Protein AF-B8LMB1-F1 (afdb_monomer_lite)

InterPro domains:
  IPR004928 Photosystem I PsaH, reaction centre subunit VI [PF03244] (11-152)
  IPR004928 Photosystem I PsaH, reaction centre subunit VI [PTHR34787] (3-152)

Foldseek 3Di:
DDDDDDDDDDDDDDDDDDDDDDDDDPDDPDDDDDDDDPPPPDPPPPPPPPVDDPPQDDDPPDPDLDGPVCVCSNVVVDPPPDDPDPDPDDVVVVVVCCVVCVQCPPPVSVVVCCCCVVVVVVVVCVVPPDCVRPVVVVPDPDDDDQDPPRHD

Structure (mmCIF, N/CA/C/O backbone):
data_AF-B8LMB1-F1
#
_entry.id   AF-B8LMB1-F1
#
loop_
_atom_site.group_PDB
_atom_site.id
_atom_site.type_symbol
_atom_site.label_atom_id
_atom_site.label_alt_id
_atom_site.label_comp_id
_atom_site.label_asym_id
_atom_site.label_entity_id
_atom_site.label_seq_id
_atom_site.pdbx_PDB_ins_code
_atom_site.Cartn_x
_atom_site.Cartn_y
_atom_site.Cartn_z
_atom_site.occupancy
_atom_site.B_iso_or_equiv
_atom_site.auth_seq_id
_atom_site.auth_comp_id
_atom_site.auth_asym_id
_atom_site.auth_atom_id
_atom_site.pdbx_PDB_model_num
ATOM 1 N N . MET A 1 1 ? 26.966 52.075 -21.869 1.00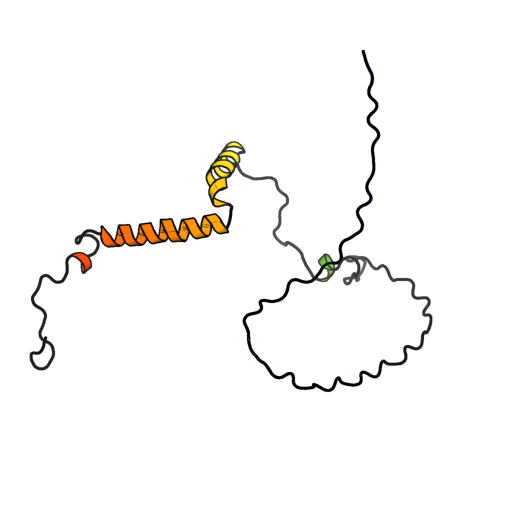 46.19 1 MET A N 1
ATOM 2 C CA . MET A 1 1 ? 27.049 50.727 -22.469 1.00 46.19 1 MET A CA 1
ATOM 3 C C . MET A 1 1 ? 28.403 50.147 -22.104 1.00 46.19 1 MET A C 1
ATOM 5 O O . MET A 1 1 ? 29.394 50.562 -22.684 1.00 46.19 1 MET A O 1
ATOM 9 N N . ALA A 1 2 ? 28.462 49.295 -21.080 1.00 36.62 2 ALA A N 1
ATOM 10 C CA . ALA A 1 2 ? 29.704 48.687 -20.607 1.00 36.62 2 ALA A CA 1
ATOM 11 C C . ALA A 1 2 ? 29.566 47.162 -20.718 1.00 36.62 2 ALA A C 1
ATOM 13 O O . ALA A 1 2 ? 28.674 46.570 -20.115 1.00 36.62 2 ALA A O 1
ATOM 14 N N . MET A 1 3 ? 30.411 46.569 -21.561 1.00 38.91 3 MET A N 1
ATOM 15 C CA . MET A 1 3 ? 30.570 45.131 -21.777 1.00 38.91 3 MET A CA 1
ATOM 16 C C . MET A 1 3 ? 31.455 44.563 -20.663 1.00 38.91 3 MET A C 1
ATOM 18 O O . MET A 1 3 ? 32.610 44.962 -20.545 1.00 38.91 3 MET A O 1
ATOM 22 N N . ALA A 1 4 ? 30.928 43.636 -19.864 1.00 39.47 4 ALA A N 1
ATOM 23 C CA . ALA A 1 4 ? 31.712 42.847 -18.918 1.00 39.47 4 ALA A CA 1
ATOM 24 C C . ALA A 1 4 ? 31.776 41.401 -19.426 1.00 39.47 4 ALA A C 1
ATOM 26 O O . ALA A 1 4 ? 30.759 40.718 -19.530 1.00 39.47 4 ALA A O 1
ATOM 27 N N . ALA A 1 5 ? 32.982 40.974 -19.794 1.00 45.44 5 ALA A N 1
ATOM 28 C CA . ALA A 1 5 ? 33.291 39.631 -20.257 1.00 45.44 5 ALA A CA 1
ATOM 29 C C . ALA A 1 5 ? 33.265 38.641 -19.082 1.00 45.44 5 ALA A C 1
ATOM 31 O O . ALA A 1 5 ? 33.946 38.847 -18.079 1.00 45.44 5 ALA A O 1
ATOM 32 N N . LEU A 1 6 ? 32.493 37.561 -19.218 1.00 40.41 6 LEU A N 1
ATOM 33 C CA . LEU A 1 6 ? 32.470 36.444 -18.276 1.00 40.41 6 LEU A CA 1
ATOM 34 C C . LEU A 1 6 ? 33.427 35.357 -18.778 1.00 40.41 6 LEU A C 1
ATOM 36 O O . LEU A 1 6 ? 33.179 34.717 -19.798 1.00 40.41 6 LEU A O 1
ATOM 40 N N . THR A 1 7 ? 34.537 35.166 -18.073 1.00 41.78 7 THR A N 1
ATOM 41 C CA . THR A 1 7 ? 35.496 34.086 -18.311 1.00 41.78 7 THR A CA 1
ATOM 42 C C . THR A 1 7 ? 34.982 32.787 -17.687 1.00 41.78 7 THR A C 1
ATOM 44 O O . THR A 1 7 ? 34.686 32.717 -16.496 1.00 41.78 7 THR A O 1
ATOM 47 N N . ALA A 1 8 ? 34.853 31.742 -18.505 1.00 40.97 8 ALA A N 1
ATOM 48 C CA . ALA A 1 8 ? 34.461 30.407 -18.071 1.00 40.97 8 ALA A CA 1
ATOM 49 C C . ALA A 1 8 ? 35.661 29.677 -17.444 1.00 40.97 8 ALA A C 1
ATOM 51 O O . ALA A 1 8 ? 36.666 29.442 -18.113 1.00 40.97 8 ALA A O 1
ATOM 52 N N . ALA A 1 9 ? 35.549 29.300 -16.170 1.00 42.41 9 ALA A N 1
ATOM 53 C CA . ALA A 1 9 ? 36.496 28.416 -15.498 1.00 42.41 9 ALA A CA 1
ATOM 54 C C . ALA A 1 9 ? 35.925 26.989 -15.466 1.00 42.41 9 ALA A C 1
ATOM 56 O O . ALA A 1 9 ? 34.904 26.732 -14.832 1.00 42.41 9 ALA A O 1
ATOM 57 N N . THR A 1 10 ? 36.576 26.058 -16.161 1.00 43.78 10 THR A N 1
ATOM 58 C CA . THR A 1 10 ? 36.268 24.623 -16.124 1.00 43.78 10 THR A CA 1
ATOM 59 C C . THR A 1 10 ? 37.029 23.961 -14.978 1.00 43.78 10 THR A C 1
ATOM 61 O O . THR A 1 10 ? 38.251 23.832 -15.041 1.00 43.78 10 THR A O 1
ATOM 64 N N . THR A 1 11 ? 36.328 23.516 -13.937 1.00 43.84 11 THR A N 1
ATOM 65 C CA . THR A 1 11 ? 36.889 22.661 -12.884 1.00 43.84 11 THR A CA 1
ATOM 66 C C . THR A 1 11 ? 36.667 21.190 -13.233 1.00 43.84 11 THR A C 1
ATOM 68 O O . THR A 1 11 ? 35.544 20.696 -13.285 1.00 43.84 11 THR A O 1
ATOM 71 N N . THR A 1 12 ? 37.756 20.465 -13.481 1.00 42.47 12 THR A N 1
ATOM 72 C CA . THR A 1 12 ? 37.765 19.003 -13.609 1.00 42.47 12 THR A CA 1
ATOM 73 C C . THR A 1 12 ? 37.643 18.373 -12.221 1.00 42.47 12 THR A C 1
ATOM 75 O O . THR A 1 12 ? 38.579 18.448 -11.426 1.00 42.47 12 THR A O 1
ATOM 78 N N . ALA A 1 13 ? 36.497 17.763 -11.915 1.00 45.75 13 ALA A N 1
ATOM 79 C CA . ALA A 1 13 ? 36.303 16.984 -10.695 1.00 45.75 13 ALA A CA 1
ATOM 80 C C . ALA A 1 13 ? 36.936 15.588 -10.845 1.00 45.75 13 ALA A C 1
ATOM 82 O O . ALA A 1 13 ? 36.634 14.854 -11.786 1.00 45.75 13 ALA A O 1
ATOM 83 N N . THR A 1 14 ? 37.823 15.228 -9.920 1.00 42.31 14 THR A N 1
ATOM 84 C CA . THR A 1 14 ? 38.440 13.903 -9.807 1.00 42.31 14 THR A CA 1
ATOM 85 C C . THR A 1 14 ? 37.511 12.933 -9.068 1.00 42.31 14 THR A C 1
ATOM 87 O O . THR A 1 14 ? 36.817 13.304 -8.122 1.00 42.31 14 THR A O 1
ATOM 90 N N . ALA A 1 15 ? 37.466 11.681 -9.531 1.00 42.41 15 ALA A N 1
ATOM 91 C CA . ALA A 1 15 ? 36.557 10.644 -9.049 1.00 42.41 15 ALA A CA 1
ATOM 92 C C . ALA A 1 15 ? 36.823 10.259 -7.580 1.00 42.41 15 ALA A C 1
ATOM 94 O O . ALA A 1 15 ? 37.936 9.888 -7.209 1.00 42.41 15 ALA A O 1
ATOM 95 N N . ALA A 1 16 ? 35.776 10.320 -6.754 1.00 46.06 16 ALA A N 1
ATOM 96 C CA . ALA A 1 16 ? 35.804 9.921 -5.354 1.00 46.06 16 ALA A CA 1
ATOM 97 C C . ALA A 1 16 ? 35.757 8.390 -5.202 1.00 46.06 16 ALA A C 1
ATOM 99 O O . ALA A 1 16 ? 34.949 7.700 -5.824 1.00 46.06 16 ALA A O 1
ATOM 100 N N . HIS A 1 17 ? 36.628 7.876 -4.337 1.00 39.94 17 HIS A N 1
ATOM 101 C CA . HIS A 1 17 ? 36.742 6.474 -3.951 1.00 39.94 17 HIS A CA 1
ATOM 102 C C . HIS A 1 17 ? 35.491 6.039 -3.162 1.00 39.94 17 HIS A C 1
ATOM 104 O O . HIS A 1 17 ? 35.166 6.623 -2.128 1.00 39.94 17 HIS A O 1
ATOM 110 N N . VAL A 1 18 ? 34.776 5.019 -3.643 1.00 43.41 18 VAL A N 1
ATOM 111 C CA . VAL A 1 18 ? 33.572 4.483 -2.990 1.00 43.41 18 VAL A CA 1
ATOM 112 C C . VAL A 1 18 ? 33.983 3.710 -1.735 1.00 43.41 18 VAL A C 1
ATOM 114 O O . VAL A 1 18 ? 34.533 2.614 -1.819 1.00 43.41 18 VAL A O 1
ATOM 117 N N . HIS A 1 19 ? 33.719 4.278 -0.558 1.00 42.81 19 HIS A N 1
ATOM 118 C CA . HIS A 1 19 ? 33.776 3.551 0.708 1.00 42.81 19 HIS A CA 1
ATOM 119 C C . HIS A 1 19 ? 32.452 2.803 0.910 1.00 42.81 19 HIS A C 1
ATOM 121 O O . HIS A 1 19 ? 31.388 3.413 1.009 1.00 42.81 19 HIS A O 1
ATOM 127 N N . GLY A 1 20 ? 32.523 1.470 0.931 1.00 45.59 20 GLY A N 1
ATOM 128 C CA . GLY A 1 20 ? 31.376 0.587 1.119 1.00 45.59 20 GLY A CA 1
ATOM 129 C C . GLY A 1 20 ? 30.665 0.810 2.456 1.00 45.59 20 GLY A C 1
ATOM 130 O O . GLY A 1 20 ? 31.286 0.840 3.517 1.00 45.59 20 GLY A O 1
ATOM 131 N N . LEU A 1 21 ? 29.341 0.941 2.382 1.00 50.34 21 LEU A N 1
ATOM 132 C CA . LEU A 1 21 ? 28.413 0.991 3.508 1.00 50.34 21 LEU A CA 1
ATOM 133 C C . LEU A 1 21 ? 28.100 -0.432 3.999 1.00 50.34 21 LEU A C 1
ATOM 135 O O . LEU A 1 21 ? 27.159 -1.071 3.541 1.00 50.34 21 LEU A O 1
ATOM 139 N N . CYS A 1 22 ? 28.877 -0.914 4.963 1.00 40.81 22 CYS A N 1
ATOM 140 C CA . CYS A 1 22 ? 28.452 -1.854 6.005 1.00 40.81 22 CYS A CA 1
ATOM 141 C C . CYS A 1 22 ? 29.394 -1.582 7.193 1.00 40.81 22 CYS A C 1
ATOM 143 O O . CYS A 1 22 ? 30.587 -1.399 6.990 1.00 40.81 22 CYS A O 1
ATOM 145 N N . SER A 1 23 ? 28.981 -1.427 8.440 1.00 41.97 23 SER A N 1
ATOM 146 C CA . SER A 1 23 ? 27.891 -2.061 9.164 1.00 41.97 23 SER A CA 1
ATOM 147 C C . SER A 1 23 ? 27.743 -1.349 10.514 1.00 41.97 23 SER A C 1
ATOM 149 O O . SER A 1 23 ? 28.714 -0.823 11.058 1.00 41.97 23 SER A O 1
ATOM 151 N N . SER A 1 24 ? 26.529 -1.376 11.052 1.00 42.75 24 SER A N 1
ATOM 152 C CA . SER A 1 24 ? 26.157 -0.971 12.405 1.00 42.75 24 SER A CA 1
ATOM 153 C C . SER A 1 24 ? 27.136 -1.467 13.477 1.00 42.75 24 SER A C 1
ATOM 155 O O . SER A 1 24 ? 27.424 -2.660 13.556 1.00 42.75 24 SER A O 1
ATOM 157 N N . SER A 1 25 ? 27.591 -0.568 14.349 1.00 39.75 25 SER A N 1
ATOM 158 C CA . SER A 1 25 ? 28.351 -0.890 15.558 1.00 39.75 25 SER A CA 1
ATOM 159 C C . SER A 1 25 ? 27.440 -0.863 16.792 1.00 39.75 25 SER A C 1
ATOM 161 O O . SER A 1 25 ? 27.491 0.048 17.613 1.00 39.75 25 SER A O 1
ATOM 163 N N . SER A 1 26 ? 26.608 -1.894 16.948 1.00 40.50 26 SER A N 1
ATOM 164 C CA . SER A 1 26 ? 26.149 -2.323 18.275 1.00 40.50 26 SER A CA 1
ATOM 165 C C . SER A 1 26 ? 27.157 -3.338 18.810 1.00 40.50 26 SER A C 1
ATOM 167 O O . SER A 1 26 ? 27.445 -4.337 18.152 1.00 40.50 26 SER A O 1
ATOM 169 N N . GLY A 1 27 ? 27.732 -3.036 19.973 1.00 50.66 27 GLY A N 1
ATOM 170 C CA . GLY A 1 27 ? 28.841 -3.771 20.566 1.00 50.66 27 GLY A CA 1
ATOM 171 C C . GLY A 1 27 ? 28.542 -5.244 20.837 1.00 50.66 27 GLY A C 1
ATOM 172 O O . GLY A 1 27 ? 27.602 -5.588 21.547 1.00 50.66 27 GLY A O 1
ATOM 173 N N . PHE A 1 28 ? 29.429 -6.100 20.337 1.00 47.44 28 PHE A N 1
ATOM 174 C CA . PHE A 1 28 ? 29.643 -7.440 20.859 1.00 47.44 28 PHE A CA 1
ATOM 175 C C . PHE A 1 28 ? 31.157 -7.658 20.949 1.00 47.44 28 PHE A C 1
ATOM 177 O O . PHE A 1 28 ? 31.860 -7.679 19.938 1.00 47.44 28 PHE A O 1
ATOM 184 N N . ASN A 1 29 ? 31.678 -7.756 22.172 1.00 53.94 29 ASN A N 1
ATOM 185 C CA . ASN A 1 29 ? 33.080 -8.069 22.439 1.00 53.94 29 ASN A CA 1
ATOM 186 C C . ASN A 1 29 ? 33.344 -9.543 22.083 1.00 53.94 29 ASN A C 1
ATOM 188 O O . ASN A 1 29 ? 33.216 -10.426 22.926 1.00 53.94 29 ASN A O 1
ATOM 192 N N . GLY A 1 30 ? 33.683 -9.814 20.820 1.00 55.88 30 GLY A N 1
ATOM 193 C CA . GLY A 1 30 ? 34.071 -11.139 20.331 1.00 55.88 30 GLY A CA 1
ATOM 194 C C . GLY A 1 30 ? 35.590 -11.282 20.200 1.00 55.88 30 GLY A C 1
ATOM 195 O O . GLY A 1 30 ? 36.235 -10.523 19.476 1.00 55.88 30 GLY A O 1
ATOM 196 N N . ARG A 1 31 ? 36.179 -12.274 20.879 1.00 61.00 31 ARG A N 1
ATOM 197 C CA . ARG A 1 31 ? 37.591 -12.671 20.731 1.00 61.00 31 ARG A CA 1
ATOM 198 C C . ARG A 1 31 ? 37.825 -13.194 19.302 1.00 61.00 31 ARG A C 1
ATOM 200 O O . ARG A 1 31 ? 37.198 -14.171 18.903 1.00 61.00 31 ARG A O 1
ATOM 207 N N . LYS A 1 32 ? 38.729 -12.575 18.532 1.00 59.41 32 LYS A N 1
ATOM 208 C CA . LYS A 1 32 ? 39.099 -13.053 17.186 1.00 59.41 32 LYS A CA 1
ATOM 209 C C . LYS A 1 32 ? 39.897 -14.358 17.297 1.00 59.41 32 LYS A C 1
ATOM 211 O O . LYS A 1 32 ? 40.974 -14.366 17.886 1.00 59.41 32 LYS A O 1
ATOM 216 N N . LEU A 1 33 ? 39.372 -15.446 16.736 1.00 59.34 33 LEU A N 1
ATOM 217 C CA . LEU A 1 33 ? 40.097 -16.706 16.554 1.00 59.34 33 LEU A CA 1
ATOM 218 C C . LEU A 1 33 ? 40.976 -16.593 15.302 1.00 59.34 33 LEU A C 1
ATOM 220 O O . LEU A 1 33 ? 40.506 -16.157 14.251 1.00 59.34 33 LEU A O 1
ATOM 224 N N . SER A 1 34 ? 42.250 -16.970 15.406 1.00 56.84 34 SER A N 1
ATOM 225 C CA . SER A 1 34 ? 43.160 -17.023 14.262 1.00 56.84 34 SER A CA 1
ATOM 226 C C . SER A 1 34 ? 42.775 -18.192 13.357 1.00 56.84 34 SER A C 1
ATOM 228 O O . SER A 1 34 ? 43.147 -19.336 13.614 1.00 56.84 34 SER A O 1
ATOM 230 N N . VAL A 1 35 ? 42.026 -17.915 12.294 1.00 56.03 35 VAL A N 1
ATOM 231 C CA . VAL A 1 35 ? 41.842 -18.875 11.204 1.00 56.03 35 VAL A CA 1
ATOM 232 C C . VAL A 1 35 ? 43.104 -18.833 10.345 1.00 56.03 35 VAL A C 1
ATOM 234 O O . VAL A 1 35 ? 43.419 -17.807 9.741 1.00 56.03 35 VAL A O 1
ATOM 237 N N . ALA A 1 36 ? 43.855 -19.935 10.327 1.00 64.00 36 ALA A N 1
ATOM 238 C CA . ALA A 1 36 ? 44.970 -20.105 9.406 1.00 64.00 36 ALA A CA 1
ATOM 239 C C . ALA A 1 36 ? 44.433 -20.057 7.969 1.00 64.00 36 ALA A C 1
ATOM 241 O O . ALA A 1 36 ? 43.571 -20.852 7.594 1.00 64.00 36 ALA A O 1
ATOM 242 N N . LEU A 1 37 ? 44.922 -19.108 7.171 1.00 59.91 37 LEU A N 1
ATOM 243 C CA . LEU A 1 37 ? 44.565 -19.022 5.759 1.00 59.91 37 LEU A CA 1
ATOM 244 C C . LEU A 1 37 ? 45.095 -20.271 5.035 1.00 59.91 37 LEU A C 1
ATOM 246 O O . LEU A 1 37 ? 46.270 -20.614 5.213 1.00 59.91 37 LEU A O 1
ATOM 250 N N . PRO A 1 38 ? 44.284 -20.951 4.204 1.00 56.88 38 PRO A N 1
ATOM 251 C CA . PRO A 1 38 ? 44.805 -22.016 3.365 1.00 56.88 38 PRO A CA 1
ATOM 252 C C . PRO A 1 38 ? 45.847 -21.416 2.415 1.00 56.88 38 PRO A C 1
ATOM 254 O O . PRO A 1 38 ? 45.595 -20.409 1.750 1.00 56.88 38 PRO A O 1
ATOM 257 N N . ARG A 1 39 ? 47.035 -22.028 2.348 1.00 60.34 39 ARG A N 1
ATOM 258 C CA . ARG A 1 39 ? 48.020 -21.714 1.307 1.00 60.34 39 ARG A CA 1
ATOM 259 C C . ARG A 1 39 ? 47.417 -22.100 -0.037 1.00 60.34 39 ARG A C 1
ATOM 261 O O . ARG A 1 39 ? 47.476 -23.258 -0.441 1.00 60.34 39 ARG A O 1
ATOM 268 N N . VAL A 1 40 ? 46.840 -21.128 -0.729 1.00 59.00 40 VAL A N 1
ATOM 269 C CA . VAL A 1 40 ? 46.490 -21.277 -2.136 1.00 59.00 40 VAL A CA 1
ATOM 270 C C . VAL A 1 40 ? 47.805 -21.290 -2.911 1.00 59.00 40 VAL A C 1
ATOM 272 O O . VAL A 1 40 ? 48.437 -20.254 -3.103 1.00 59.00 40 VAL A O 1
ATOM 275 N N . CYS A 1 4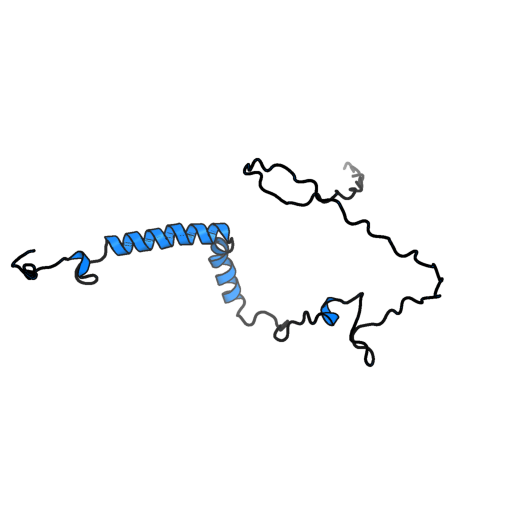1 ? 48.251 -22.477 -3.324 1.00 57.81 41 CYS A N 1
ATOM 276 C CA . CYS A 1 41 ? 49.247 -22.585 -4.382 1.00 57.81 41 CYS A CA 1
ATOM 277 C C . CYS A 1 41 ? 48.584 -22.080 -5.662 1.00 57.81 41 CYS A C 1
ATOM 279 O O . CYS A 1 41 ? 47.749 -22.769 -6.246 1.00 57.81 41 CYS A O 1
ATOM 281 N N . ALA A 1 42 ? 48.919 -20.859 -6.077 1.00 64.19 42 ALA A N 1
ATOM 282 C CA . ALA A 1 42 ? 48.556 -20.393 -7.403 1.00 64.19 42 ALA A CA 1
ATOM 283 C C . ALA A 1 42 ? 49.195 -21.351 -8.425 1.00 64.19 42 ALA A C 1
ATOM 285 O O . ALA A 1 42 ? 50.414 -21.549 -8.370 1.00 64.19 42 ALA A O 1
ATOM 286 N N . PRO A 1 43 ? 48.431 -21.971 -9.342 1.00 57.41 43 PRO A N 1
ATOM 287 C CA . PRO A 1 43 ? 49.053 -22.704 -10.429 1.00 57.41 43 PRO A CA 1
ATOM 288 C C . PRO A 1 43 ? 49.885 -21.705 -11.232 1.00 57.41 43 PRO A C 1
ATOM 290 O O . PRO A 1 43 ? 49.387 -20.650 -11.630 1.00 57.41 43 PRO A O 1
ATOM 293 N N . ALA A 1 44 ? 51.165 -22.020 -11.441 1.00 60.22 44 ALA A N 1
ATOM 294 C CA . ALA A 1 44 ? 52.030 -21.254 -12.321 1.00 60.22 44 ALA A CA 1
ATOM 295 C C . ALA A 1 44 ? 51.369 -21.202 -13.703 1.00 60.22 44 ALA A C 1
ATOM 297 O O . ALA A 1 44 ? 51.332 -22.191 -14.439 1.00 60.22 44 ALA A O 1
ATOM 298 N N . THR A 1 45 ? 50.791 -20.053 -14.044 1.00 55.78 45 THR A N 1
ATOM 299 C CA . THR A 1 45 ? 50.179 -19.841 -15.346 1.00 55.78 45 THR A CA 1
ATOM 300 C C . THR A 1 45 ? 51.305 -19.765 -16.366 1.00 55.78 45 THR A C 1
ATOM 302 O O . THR A 1 45 ? 51.978 -18.748 -16.532 1.00 55.78 45 THR A O 1
ATOM 305 N N . SER A 1 46 ? 51.544 -20.883 -17.054 1.00 57.41 46 SER A N 1
ATOM 306 C CA . SER A 1 46 ? 52.306 -20.888 -18.296 1.00 57.41 46 SER A CA 1
ATOM 307 C C . SER A 1 46 ? 51.655 -19.863 -19.221 1.00 57.41 46 SER A C 1
ATOM 309 O O . SER A 1 46 ? 50.555 -20.085 -19.733 1.00 57.41 46 SER A O 1
ATOM 311 N N . LYS A 1 47 ? 52.313 -18.713 -19.412 1.00 57.94 47 LYS A N 1
ATOM 312 C CA . LYS A 1 47 ? 51.945 -17.717 -20.420 1.00 57.94 47 LYS A CA 1
ATOM 313 C C . LYS A 1 47 ? 52.232 -18.303 -21.802 1.00 57.94 47 LYS A C 1
ATOM 315 O O . LYS A 1 47 ? 53.113 -17.834 -22.518 1.00 57.94 47 LYS A O 1
ATOM 320 N N . ARG A 1 48 ? 51.469 -19.318 -22.214 1.00 55.44 48 ARG A N 1
ATOM 321 C CA . ARG A 1 48 ? 51.234 -19.523 -23.639 1.00 55.44 48 ARG A CA 1
ATOM 322 C C . ARG A 1 48 ? 50.486 -18.282 -24.083 1.00 55.44 48 ARG A C 1
ATOM 324 O O . ARG A 1 48 ? 49.307 -18.127 -23.773 1.00 55.44 48 ARG A O 1
ATOM 331 N N . LYS A 1 49 ? 51.186 -17.394 -24.790 1.00 56.28 49 LYS A N 1
ATOM 332 C CA . LYS A 1 49 ? 50.546 -16.428 -25.675 1.00 56.28 49 LYS A CA 1
ATOM 333 C C . LYS A 1 49 ? 49.780 -17.242 -26.714 1.00 56.28 49 LYS A C 1
ATOM 335 O O . LYS A 1 49 ? 50.280 -17.511 -27.799 1.00 56.28 49 LYS A O 1
ATOM 340 N N . ARG A 1 50 ? 48.582 -17.707 -26.356 1.00 54.34 50 ARG A N 1
ATOM 341 C CA . ARG A 1 50 ? 47.578 -17.986 -27.367 1.00 54.34 50 ARG A CA 1
ATOM 342 C C . ARG A 1 50 ? 47.376 -16.636 -28.031 1.00 54.34 50 ARG A C 1
ATOM 344 O O . ARG A 1 50 ? 47.097 -15.659 -27.338 1.00 54.34 50 ARG A O 1
ATOM 351 N N . ALA A 1 51 ? 47.601 -16.569 -29.335 1.00 57.19 51 ALA A N 1
ATOM 352 C CA . ALA A 1 51 ? 47.035 -15.516 -30.155 1.00 57.19 51 ALA A CA 1
ATOM 353 C C . ALA A 1 51 ? 45.510 -15.669 -30.051 1.00 57.19 51 ALA A C 1
ATOM 355 O O . ALA A 1 51 ? 44.868 -16.304 -30.877 1.00 57.19 51 ALA A O 1
ATOM 356 N N . GLY A 1 52 ? 44.961 -15.244 -28.917 1.00 52.69 52 GLY A N 1
ATOM 357 C CA . GLY A 1 52 ? 43.548 -15.254 -28.630 1.00 52.69 52 GLY A CA 1
ATOM 358 C C . GLY A 1 52 ? 43.032 -13.954 -29.185 1.00 52.69 52 GLY A C 1
ATOM 359 O O . GLY A 1 52 ? 43.086 -12.938 -28.498 1.00 52.69 52 GLY A O 1
ATOM 360 N N . GLY A 1 53 ? 42.574 -13.980 -30.435 1.00 56.72 53 GLY A N 1
ATOM 361 C CA . GLY A 1 53 ? 41.549 -13.023 -30.815 1.00 56.72 53 GLY A CA 1
ATOM 362 C C . GLY A 1 53 ? 40.480 -13.093 -29.729 1.00 56.72 53 GLY A C 1
ATOM 363 O O . GLY A 1 53 ? 40.056 -14.191 -29.361 1.00 56.72 53 GLY A O 1
ATOM 364 N N . VAL A 1 54 ? 40.137 -11.951 -29.136 1.00 57.16 54 VAL A N 1
ATOM 365 C CA . VAL A 1 54 ? 38.949 -11.876 -28.291 1.00 57.16 54 VAL A CA 1
ATOM 366 C C . VAL A 1 54 ? 37.817 -12.314 -29.207 1.00 57.16 54 VAL A C 1
ATOM 368 O O . VAL A 1 54 ? 37.532 -11.642 -30.195 1.00 57.16 54 VAL A O 1
ATOM 371 N N . ALA A 1 55 ? 37.273 -13.505 -28.967 1.00 56.22 55 ALA A N 1
ATOM 372 C CA . ALA A 1 55 ? 36.096 -13.963 -29.674 1.00 56.22 55 ALA A CA 1
ATOM 373 C C . ALA A 1 55 ? 34.949 -13.078 -29.182 1.00 56.22 55 ALA A C 1
ATOM 375 O O . ALA A 1 55 ? 34.348 -13.351 -28.149 1.00 56.22 55 ALA A O 1
ATOM 376 N N . VAL A 1 56 ? 34.746 -11.955 -29.870 1.00 62.06 56 VAL A N 1
ATOM 377 C CA . VAL A 1 56 ? 33.596 -11.074 -29.686 1.00 62.06 56 VAL A CA 1
ATOM 378 C C . VAL A 1 56 ? 32.441 -11.792 -30.360 1.00 62.06 56 VAL A C 1
ATOM 380 O O . VAL A 1 56 ? 32.304 -11.755 -31.580 1.00 62.06 56 VAL A O 1
ATOM 383 N N . ALA A 1 57 ? 31.696 -12.551 -29.570 1.00 61.91 57 ALA A N 1
ATOM 384 C CA . ALA A 1 57 ? 30.579 -13.344 -30.035 1.00 61.91 57 ALA A CA 1
ATOM 385 C C . ALA A 1 57 ? 29.313 -12.714 -29.467 1.00 61.91 57 ALA A C 1
ATOM 387 O O . ALA A 1 57 ? 29.134 -12.687 -28.251 1.00 61.91 57 ALA A O 1
ATOM 388 N N . LYS A 1 58 ? 28.480 -12.162 -30.349 1.00 75.69 58 LYS A N 1
ATOM 389 C CA . LYS A 1 58 ? 27.262 -11.467 -29.939 1.00 75.69 58 LYS A CA 1
ATOM 390 C C . LYS A 1 58 ? 26.148 -12.463 -29.652 1.00 75.69 58 LYS A C 1
ATOM 392 O O . LYS A 1 58 ? 25.959 -13.427 -30.403 1.00 75.69 58 LYS A O 1
ATOM 397 N N . TYR A 1 59 ? 25.381 -12.204 -28.596 1.00 75.56 59 TYR A N 1
ATOM 398 C CA . TYR A 1 59 ? 24.173 -12.969 -28.292 1.00 75.56 59 TYR A CA 1
ATOM 399 C C . TYR A 1 59 ? 23.204 -12.950 -29.492 1.00 75.56 59 TYR A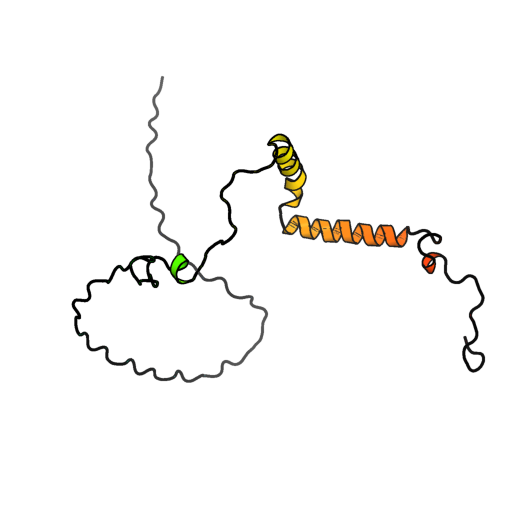 C 1
ATOM 401 O O . TYR A 1 59 ? 22.837 -11.882 -29.983 1.00 75.56 59 TYR A O 1
ATOM 409 N N . GLY A 1 60 ? 22.784 -14.126 -29.973 1.00 78.62 60 GLY A N 1
ATOM 410 C CA . GLY A 1 60 ? 21.832 -14.256 -31.088 1.00 78.62 60 GLY A CA 1
ATOM 411 C C . GLY A 1 60 ? 22.449 -14.575 -32.458 1.00 78.62 60 GLY A C 1
ATOM 412 O O . GLY A 1 60 ? 21.711 -14.757 -33.428 1.00 78.62 60 GLY A O 1
ATOM 413 N N . GLU A 1 61 ? 23.776 -14.708 -32.562 1.00 81.38 61 GLU A N 1
ATOM 414 C CA . GLU A 1 61 ? 24.418 -15.324 -33.733 1.00 81.38 61 GLU A CA 1
ATOM 415 C C . GLU A 1 61 ? 24.159 -16.845 -33.784 1.00 81.38 61 GLU A C 1
ATOM 417 O O . GLU A 1 61 ? 23.739 -17.458 -32.799 1.00 81.38 61 GLU A O 1
ATOM 422 N N . LYS A 1 62 ? 24.380 -17.488 -34.947 1.00 83.12 62 LYS A N 1
ATOM 423 C CA . LYS A 1 62 ? 24.067 -18.918 -35.155 1.00 83.12 62 LYS A CA 1
ATOM 424 C C . LYS A 1 62 ? 24.686 -19.776 -34.045 1.00 83.12 62 LYS A C 1
ATOM 426 O O . LYS A 1 62 ? 25.894 -19.991 -34.029 1.00 83.12 62 LYS A O 1
ATOM 431 N N . SER A 1 63 ? 23.837 -20.312 -33.166 1.00 74.12 63 SER A N 1
ATOM 432 C CA . SER A 1 63 ? 24.186 -21.165 -32.016 1.00 74.12 63 SER A CA 1
ATOM 433 C C . SER A 1 63 ? 25.064 -20.530 -30.922 1.00 74.12 63 SER A C 1
ATOM 435 O O . SER A 1 63 ? 25.647 -21.252 -30.115 1.00 74.12 63 SER A O 1
ATOM 437 N N . ILE A 1 64 ? 25.131 -19.196 -30.850 1.00 78.44 64 ILE A N 1
ATOM 438 C CA . ILE A 1 64 ? 25.856 -18.468 -29.802 1.00 78.44 64 ILE A CA 1
ATOM 439 C C . ILE A 1 64 ? 24.842 -17.829 -28.850 1.00 78.44 64 ILE A C 1
ATOM 441 O O . ILE A 1 64 ? 24.194 -16.832 -29.162 1.00 78.44 64 ILE A O 1
ATOM 445 N N . TYR A 1 65 ? 24.718 -18.433 -27.670 1.00 78.12 65 TYR A N 1
ATOM 446 C CA . TYR A 1 65 ? 23.775 -18.036 -26.616 1.00 78.12 65 TYR A CA 1
ATOM 447 C C . TYR A 1 65 ? 24.469 -17.422 -25.396 1.00 78.12 65 TYR A C 1
ATOM 449 O O . TYR A 1 65 ? 23.831 -17.190 -24.373 1.00 78.12 65 TYR A O 1
ATOM 457 N N . PHE A 1 66 ? 25.785 -17.221 -25.477 1.00 81.69 66 PHE A N 1
ATOM 458 C CA . PHE A 1 66 ? 26.606 -16.750 -24.373 1.00 81.69 66 PHE A CA 1
ATOM 459 C C . PHE A 1 66 ? 27.466 -15.581 -24.834 1.00 81.69 66 PHE A C 1
ATOM 461 O O . PHE A 1 66 ? 28.351 -15.754 -25.673 1.00 81.69 66 PHE A O 1
ATOM 468 N N . ASP A 1 67 ? 27.189 -14.417 -24.264 1.00 84.44 67 ASP A N 1
ATOM 469 C CA . ASP A 1 67 ? 27.868 -13.159 -24.535 1.00 84.44 67 ASP A CA 1
ATOM 470 C C . ASP A 1 67 ? 28.363 -12.563 -23.207 1.00 84.44 67 ASP A C 1
ATOM 472 O O . ASP A 1 67 ? 27.628 -12.494 -22.219 1.00 84.44 67 ASP A O 1
ATOM 476 N N . LEU A 1 68 ? 29.641 -12.181 -23.168 1.00 82.44 68 LEU A N 1
ATOM 477 C CA . LEU A 1 68 ? 30.264 -11.562 -21.995 1.00 82.44 68 LEU A CA 1
ATOM 478 C C . LEU A 1 68 ? 30.013 -10.052 -21.936 1.00 82.44 68 LEU A C 1
ATOM 480 O O . LEU A 1 68 ? 30.108 -9.470 -20.854 1.00 82.44 68 LEU A O 1
ATOM 484 N N . GLU A 1 69 ? 29.719 -9.424 -23.075 1.00 84.62 69 GLU A N 1
ATOM 485 C CA . GLU A 1 69 ? 29.393 -8.001 -23.162 1.00 84.62 69 GLU A CA 1
ATOM 486 C C . GLU A 1 69 ? 27.903 -7.770 -22.860 1.00 84.62 69 GLU A C 1
ATOM 488 O O . GLU A 1 69 ? 27.561 -6.802 -22.181 1.00 84.62 69 GLU A O 1
ATOM 493 N N . ASP A 1 70 ? 27.030 -8.700 -23.267 1.00 85.56 70 ASP A N 1
ATOM 494 C CA . ASP A 1 70 ? 25.582 -8.665 -23.013 1.00 85.56 70 ASP A CA 1
ATOM 495 C C . ASP A 1 70 ? 25.106 -9.793 -22.075 1.00 85.56 70 ASP A C 1
ATOM 497 O O . ASP A 1 70 ? 24.478 -10.795 -22.449 1.00 85.56 70 ASP A O 1
ATOM 501 N N . ILE A 1 71 ? 25.407 -9.598 -20.791 1.00 86.56 71 ILE A N 1
ATOM 502 C CA . ILE A 1 71 ? 25.010 -10.507 -19.708 1.00 86.56 71 ILE A CA 1
ATOM 503 C C . ILE A 1 71 ? 23.487 -10.503 -19.511 1.00 86.56 71 ILE A C 1
ATOM 505 O O . ILE A 1 71 ? 22.923 -11.524 -19.115 1.00 86.56 71 ILE A O 1
ATOM 509 N N . SER A 1 72 ? 22.801 -9.394 -19.796 1.00 85.00 72 SER A N 1
ATOM 510 C CA . SER A 1 72 ? 21.342 -9.287 -19.675 1.00 85.00 72 SER A CA 1
ATOM 511 C C . SER A 1 72 ? 20.620 -10.281 -20.577 1.00 85.00 72 SER A C 1
ATOM 513 O O . SER A 1 72 ? 19.752 -11.015 -20.102 1.00 85.00 72 SER A O 1
ATOM 515 N N . ASN A 1 73 ? 21.018 -10.376 -21.846 1.00 85.88 73 ASN A N 1
ATOM 516 C CA . ASN A 1 73 ? 20.418 -11.330 -22.772 1.00 85.88 73 ASN A CA 1
ATOM 517 C C . ASN A 1 73 ? 20.878 -12.772 -22.511 1.00 85.88 73 ASN A C 1
ATOM 519 O O . ASN A 1 73 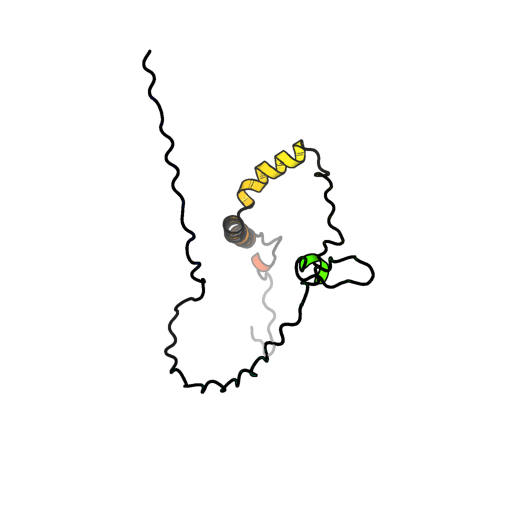? 20.078 -13.701 -22.608 1.00 85.88 73 ASN A O 1
ATOM 523 N N . THR A 1 74 ? 22.124 -12.963 -22.066 1.00 86.44 74 THR A N 1
ATOM 524 C CA . THR A 1 74 ? 22.658 -14.288 -21.702 1.00 86.44 74 THR A CA 1
ATOM 525 C C . THR A 1 74 ? 21.983 -14.886 -20.462 1.00 86.44 74 THR A C 1
ATOM 527 O O . THR A 1 74 ? 21.730 -16.088 -20.408 1.00 86.44 74 THR A O 1
ATOM 530 N N . THR A 1 75 ? 21.678 -14.063 -19.455 1.00 88.56 75 THR A N 1
ATOM 531 C CA . THR A 1 75 ? 21.045 -14.507 -18.199 1.00 88.56 75 THR A CA 1
ATOM 532 C C . THR A 1 75 ? 19.516 -14.525 -18.261 1.00 88.56 75 THR A C 1
ATOM 534 O O . THR A 1 75 ? 18.879 -14.944 -17.296 1.00 88.56 75 THR A O 1
ATOM 537 N N . GLY A 1 76 ? 18.923 -14.117 -19.390 1.00 87.62 76 GLY A N 1
ATOM 538 C CA . GLY A 1 76 ? 17.474 -14.111 -19.588 1.00 87.62 76 GLY A CA 1
ATOM 539 C C . GLY A 1 76 ? 16.760 -13.009 -18.807 1.00 87.62 76 GLY A C 1
ATOM 540 O O . GLY A 1 76 ? 15.648 -13.219 -18.327 1.00 87.62 76 GLY A O 1
ATOM 541 N N . ALA A 1 77 ? 17.382 -11.835 -18.668 1.00 87.75 77 ALA A N 1
ATOM 542 C CA . ALA A 1 77 ? 16.782 -10.651 -18.054 1.00 87.75 77 ALA A CA 1
ATOM 543 C C . ALA A 1 77 ? 15.752 -9.993 -18.995 1.00 87.75 77 ALA A C 1
ATOM 545 O O . ALA A 1 77 ? 15.870 -8.823 -19.356 1.00 87.75 77 ALA A O 1
ATOM 546 N N . TRP A 1 78 ? 14.768 -10.774 -19.440 1.00 91.12 78 TRP A N 1
ATOM 547 C CA . TRP A 1 78 ? 13.745 -10.360 -20.393 1.00 91.12 78 TRP A CA 1
ATOM 548 C C . TRP A 1 78 ? 12.442 -10.050 -19.674 1.00 91.12 78 TRP A C 1
ATOM 550 O O . TRP A 1 78 ? 11.941 -10.857 -18.890 1.00 91.12 78 TRP A O 1
ATOM 560 N N . ASP A 1 79 ? 11.864 -8.895 -19.989 1.00 92.88 79 ASP A N 1
ATOM 561 C CA . ASP A 1 79 ? 10.483 -8.607 -19.635 1.00 92.88 79 ASP A CA 1
ATOM 562 C C . ASP A 1 79 ? 9.560 -9.241 -20.684 1.00 92.88 79 ASP A C 1
ATOM 564 O O . ASP A 1 79 ? 9.349 -8.695 -21.764 1.00 92.88 79 ASP A O 1
ATOM 568 N N . LEU A 1 80 ? 9.045 -10.436 -20.383 1.00 91.81 80 LEU A N 1
ATOM 569 C CA . LEU A 1 80 ? 8.194 -11.206 -21.300 1.00 91.81 80 LEU A CA 1
ATOM 570 C C . LEU A 1 80 ? 6.840 -10.540 -21.581 1.00 91.81 80 LEU A C 1
ATOM 572 O O . LEU A 1 80 ? 6.178 -10.902 -22.553 1.00 91.81 80 LEU A O 1
ATOM 576 N N . TYR A 1 81 ? 6.416 -9.611 -20.722 1.00 91.56 81 TYR A N 1
ATOM 577 C CA . TYR A 1 81 ? 5.087 -9.001 -20.781 1.00 91.56 81 TYR A CA 1
ATOM 578 C C . TYR A 1 81 ? 5.125 -7.468 -20.824 1.00 91.56 81 TYR A C 1
ATOM 580 O O . TYR A 1 81 ? 4.069 -6.835 -20.852 1.00 91.56 81 TYR A O 1
ATOM 588 N N . GLY A 1 82 ? 6.315 -6.871 -20.839 1.00 90.44 82 GLY A N 1
ATOM 589 C CA . GLY A 1 82 ? 6.506 -5.434 -20.967 1.00 90.44 82 GLY A CA 1
ATOM 590 C C . GLY A 1 82 ? 6.022 -4.925 -22.318 1.00 90.44 82 GLY A C 1
ATOM 591 O O . GLY A 1 82 ? 6.350 -5.475 -23.367 1.00 90.44 82 GLY A O 1
ATOM 592 N N . SER A 1 83 ? 5.239 -3.851 -22.298 1.00 90.19 83 SER A N 1
ATOM 593 C CA . SER A 1 83 ? 4.791 -3.159 -23.503 1.00 90.19 83 SER A CA 1
ATOM 594 C C . SER A 1 83 ? 5.119 -1.676 -23.397 1.00 90.19 83 SER A C 1
ATOM 596 O O . SER A 1 83 ? 4.621 -1.003 -22.494 1.00 90.19 83 SER A O 1
ATOM 598 N N . ASP A 1 84 ? 5.862 -1.143 -24.366 1.00 90.06 84 ASP A N 1
ATOM 599 C CA . ASP A 1 84 ? 6.242 0.279 -24.427 1.00 90.06 84 ASP A CA 1
ATOM 600 C C . ASP A 1 84 ? 5.113 1.193 -24.936 1.00 90.06 84 ASP A C 1
ATOM 602 O O . ASP A 1 84 ? 5.336 2.296 -25.442 1.00 90.06 84 ASP A O 1
ATOM 606 N N . THR A 1 85 ? 3.864 0.741 -24.835 1.00 91.69 85 THR A N 1
ATOM 607 C CA . THR A 1 85 ? 2.709 1.534 -25.246 1.00 91.69 85 THR A CA 1
ATOM 608 C C . THR A 1 85 ? 2.519 2.730 -24.310 1.00 91.69 85 THR A C 1
ATOM 610 O O . THR A 1 85 ? 2.650 2.581 -23.091 1.00 91.69 85 THR A O 1
ATOM 613 N N . PRO A 1 86 ? 2.155 3.912 -24.840 1.00 90.38 86 PRO A N 1
ATOM 614 C CA . PRO A 1 86 ? 1.864 5.077 -24.011 1.00 90.38 86 PRO A CA 1
ATOM 615 C C . PRO A 1 86 ? 0.667 4.827 -23.083 1.00 90.38 86 PRO A C 1
ATOM 617 O O . PRO A 1 86 ? -0.095 3.877 -23.261 1.00 90.38 86 PRO A O 1
ATOM 620 N N . SER A 1 87 ? 0.493 5.708 -22.088 1.00 87.06 87 SER A N 1
ATOM 621 C CA . SER A 1 87 ? -0.572 5.572 -21.088 1.00 87.06 87 SER A CA 1
ATOM 622 C C . SER A 1 87 ? -1.944 5.384 -21.753 1.00 87.06 87 SER A C 1
ATOM 624 O O . SER A 1 87 ? -2.340 6.231 -22.556 1.00 87.06 87 SER A O 1
ATOM 626 N N . PRO A 1 88 ? -2.695 4.325 -21.398 1.00 91.19 88 PRO A N 1
ATOM 627 C CA . PRO A 1 88 ? -4.003 4.055 -21.993 1.00 91.19 88 PRO A CA 1
ATOM 628 C C . PRO A 1 88 ? -5.105 4.987 -21.462 1.00 91.19 88 PRO A C 1
ATOM 630 O O . PRO A 1 88 ? -6.235 4.948 -21.944 1.00 91.19 88 PRO A O 1
ATOM 633 N N . TYR A 1 89 ? -4.809 5.806 -20.447 1.00 92.38 89 TYR A N 1
ATOM 634 C CA . TYR A 1 89 ? -5.787 6.648 -19.765 1.00 92.38 89 TYR A CA 1
ATOM 635 C C . TYR A 1 89 ? -5.900 8.038 -20.387 1.00 92.38 89 TYR A C 1
ATOM 637 O O . TYR A 1 89 ? -4.938 8.604 -20.908 1.00 92.38 89 TYR A O 1
ATOM 645 N N . ASN A 1 90 ? -7.086 8.635 -20.252 1.00 93.31 90 ASN A N 1
ATOM 646 C CA . ASN A 1 90 ? -7.315 10.019 -20.648 1.00 93.31 90 ASN A CA 1
ATOM 647 C C . ASN A 1 90 ? -6.364 10.956 -19.865 1.00 93.31 90 ASN A C 1
ATOM 649 O O . ASN A 1 90 ? -6.323 10.874 -18.632 1.00 93.31 90 ASN A O 1
ATOM 653 N N . PRO A 1 91 ? -5.645 11.884 -20.527 1.00 92.31 91 PRO A N 1
ATOM 654 C CA . PRO A 1 91 ? -4.702 12.794 -19.871 1.00 92.31 91 PRO A CA 1
ATOM 655 C C . PRO A 1 91 ? -5.300 13.593 -18.704 1.00 92.31 91 PRO A C 1
ATOM 657 O O . PRO A 1 91 ? -4.592 13.868 -17.734 1.00 92.31 91 PRO A O 1
ATOM 660 N N . LEU A 1 92 ? -6.593 13.933 -18.749 1.00 93.00 92 LEU A N 1
ATOM 661 C CA . LEU A 1 92 ? -7.258 14.637 -17.647 1.00 93.00 92 LEU A CA 1
ATOM 662 C C . LEU A 1 92 ? -7.372 13.751 -16.394 1.00 93.00 92 LEU A C 1
ATOM 664 O O . LEU A 1 92 ? -7.116 14.213 -15.282 1.00 93.00 92 LEU A O 1
ATOM 668 N N . GLN A 1 93 ? -7.676 12.462 -16.574 1.00 91.81 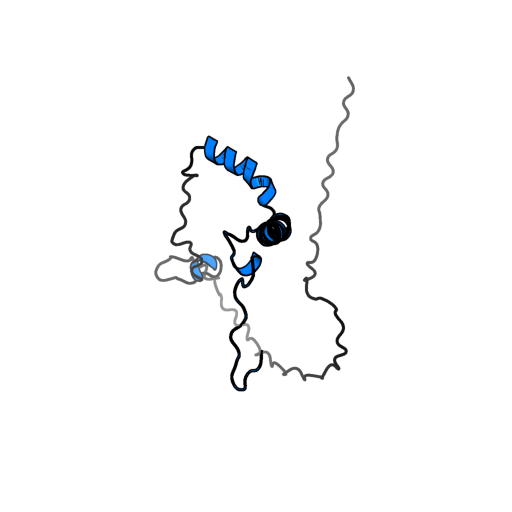93 GLN A N 1
ATOM 669 C CA . GLN A 1 93 ? -7.717 11.486 -15.479 1.00 91.81 93 GLN A CA 1
ATOM 670 C C . GLN A 1 93 ? -6.317 11.255 -14.907 1.00 91.81 93 GLN A C 1
ATOM 672 O O . GLN A 1 93 ? -6.131 11.275 -13.690 1.00 91.81 93 GLN A O 1
ATOM 677 N N . SER A 1 94 ? -5.312 11.127 -15.775 1.00 91.88 94 SER A N 1
ATOM 678 C CA . SER A 1 94 ? -3.917 10.983 -15.354 1.00 91.88 94 SER A CA 1
ATOM 679 C C . SER A 1 94 ? -3.464 12.173 -14.503 1.00 91.88 94 SER A C 1
ATOM 681 O O . SER A 1 94 ? -2.878 11.977 -13.440 1.00 91.88 94 SER A O 1
ATOM 683 N N . LYS A 1 95 ? -3.801 13.409 -14.900 1.00 93.00 95 LYS A N 1
ATOM 684 C CA . LYS A 1 95 ? -3.455 14.629 -14.146 1.00 93.00 95 LYS A CA 1
ATOM 685 C C . LYS A 1 95 ? -4.165 14.747 -12.801 1.00 93.00 95 LYS A C 1
ATOM 687 O O . LYS A 1 95 ? -3.563 15.246 -11.843 1.00 93.00 95 LYS A O 1
ATOM 692 N N . PHE A 1 96 ? -5.405 14.272 -12.711 1.00 95.00 96 PHE A N 1
ATOM 693 C CA . PHE A 1 96 ? -6.127 14.189 -11.445 1.00 95.00 96 PHE A CA 1
ATOM 694 C C . PHE A 1 96 ? -5.365 13.305 -10.448 1.00 95.00 96 PHE A C 1
ATOM 696 O O . PHE A 1 96 ? -4.946 13.784 -9.391 1.00 95.00 96 PHE A O 1
ATOM 703 N N . PHE A 1 97 ? -5.095 12.047 -10.807 1.00 94.12 97 PHE A N 1
ATOM 704 C CA . PHE A 1 97 ? -4.410 11.122 -9.901 1.00 94.12 97 PHE A CA 1
ATOM 705 C C . PHE A 1 97 ? -2.975 11.545 -9.610 1.00 94.12 97 PHE A C 1
ATOM 707 O O . PHE A 1 97 ? -2.533 11.434 -8.469 1.00 94.12 97 PHE A O 1
ATOM 714 N N . GLU A 1 98 ? -2.270 12.111 -10.591 1.00 92.94 98 GLU A N 1
ATOM 715 C CA . GLU A 1 98 ? -0.942 12.679 -10.371 1.00 92.94 98 GLU A CA 1
ATOM 716 C C . GLU A 1 98 ? -0.977 13.731 -9.252 1.00 92.94 98 GLU A C 1
ATOM 718 O O . GLU A 1 98 ? -0.104 13.753 -8.393 1.00 92.94 98 GLU A O 1
ATOM 723 N N . THR A 1 99 ? -1.998 14.588 -9.217 1.00 93.62 99 THR A N 1
ATOM 724 C CA . THR A 1 99 ? -2.083 15.690 -8.248 1.00 93.62 99 THR A CA 1
ATOM 725 C C . THR A 1 99 ? -2.535 15.228 -6.863 1.00 93.62 99 THR A C 1
ATOM 727 O O . THR A 1 99 ? -1.927 15.617 -5.867 1.00 93.62 99 THR A O 1
ATOM 730 N N . PHE A 1 100 ? -3.554 14.370 -6.780 1.00 91.69 100 PHE A N 1
ATOM 731 C CA . PHE A 1 100 ? -4.101 13.915 -5.495 1.00 91.69 100 PHE A CA 1
ATOM 732 C C . PHE A 1 100 ? -3.280 12.805 -4.835 1.00 91.69 100 PHE A C 1
ATOM 734 O O . PHE A 1 100 ? -3.219 12.740 -3.608 1.00 91.69 100 PHE A O 1
ATOM 741 N N . ALA A 1 101 ? -2.610 11.954 -5.616 1.00 91.81 101 ALA A N 1
ATOM 742 C CA . ALA A 1 101 ? -1.758 10.905 -5.061 1.00 91.81 101 ALA A CA 1
ATOM 743 C C . ALA A 1 101 ? -0.368 11.422 -4.659 1.00 91.81 101 ALA A C 1
ATOM 745 O O . ALA A 1 101 ? 0.293 10.786 -3.837 1.00 91.81 101 ALA A O 1
ATOM 746 N N . LYS A 1 102 ? 0.078 12.579 -5.181 1.00 92.00 102 LYS A N 1
ATOM 747 C CA . LYS A 1 102 ? 1.399 13.186 -4.903 1.00 92.00 102 LYS A CA 1
ATOM 748 C C . LYS A 1 102 ? 1.798 13.161 -3.420 1.00 92.00 102 LYS A C 1
ATOM 750 O O . LYS A 1 102 ? 2.895 12.669 -3.140 1.00 92.00 102 LYS A O 1
ATOM 755 N N . PRO A 1 103 ? 0.954 13.599 -2.465 1.00 89.19 103 PRO A N 1
ATOM 756 C CA . PRO A 1 103 ? 1.298 13.582 -1.041 1.00 89.19 103 PRO A CA 1
ATOM 757 C C . PRO A 1 103 ? 1.583 12.176 -0.492 1.00 89.19 103 PRO A C 1
ATOM 759 O O . PRO A 1 103 ? 2.423 12.015 0.390 1.00 89.19 103 PRO A O 1
ATOM 762 N N . PHE A 1 104 ? 0.940 11.148 -1.049 1.00 89.69 104 PHE A N 1
ATOM 763 C CA . PHE A 1 104 ? 1.047 9.753 -0.614 1.00 89.69 104 PHE A CA 1
ATOM 764 C C . PHE A 1 104 ? 2.142 8.954 -1.336 1.00 89.69 104 PHE A C 1
ATOM 766 O O . PHE A 1 104 ? 2.380 7.797 -1.003 1.00 89.69 104 PHE A O 1
ATOM 773 N N . THR A 1 105 ? 2.867 9.548 -2.288 1.00 91.50 105 THR A N 1
ATOM 774 C CA . THR A 1 105 ? 3.912 8.833 -3.052 1.00 91.50 105 THR A CA 1
ATOM 775 C C . THR A 1 105 ? 5.174 8.520 -2.244 1.00 91.50 105 THR A C 1
ATOM 777 O O . THR A 1 105 ? 5.917 7.587 -2.559 1.00 91.50 105 THR A O 1
ATOM 780 N N . LYS A 1 106 ? 5.471 9.290 -1.191 1.00 93.81 106 LYS A N 1
ATOM 781 C CA . LYS A 1 106 ? 6.676 9.072 -0.380 1.00 93.81 106 LYS A CA 1
ATOM 782 C C . LYS A 1 106 ? 6.433 7.939 0.613 1.00 93.81 106 LYS A C 1
ATOM 784 O O . LYS A 1 106 ? 5.771 8.147 1.624 1.00 93.81 106 LYS A O 1
ATOM 789 N N . ARG A 1 107 ? 7.062 6.777 0.379 1.00 92.12 107 ARG A N 1
ATOM 790 C CA . ARG A 1 107 ? 6.933 5.555 1.207 1.00 92.12 107 ARG A CA 1
ATOM 791 C C . ARG A 1 107 ? 6.976 5.795 2.723 1.00 92.12 107 ARG A C 1
ATOM 793 O O . ARG A 1 107 ? 6.182 5.228 3.459 1.00 92.12 107 ARG A O 1
ATOM 800 N N . GLY A 1 108 ? 7.878 6.662 3.192 1.00 90.44 108 GLY A N 1
ATOM 801 C CA . GLY A 1 108 ? 8.025 6.955 4.620 1.00 90.44 108 GLY A CA 1
ATOM 802 C C . GLY A 1 108 ? 6.880 7.794 5.188 1.00 90.44 108 GLY A C 1
ATOM 803 O O . GLY A 1 108 ? 6.473 7.577 6.324 1.00 90.44 108 GLY A O 1
ATOM 804 N N . LEU A 1 109 ? 6.346 8.730 4.399 1.00 91.38 109 LEU A N 1
ATOM 805 C CA . LEU A 1 109 ? 5.180 9.524 4.781 1.00 91.38 109 LEU A CA 1
ATOM 806 C C . LEU A 1 109 ? 3.919 8.662 4.721 1.00 91.38 109 LEU A C 1
ATOM 808 O O . LEU A 1 109 ? 3.152 8.664 5.676 1.00 91.38 109 LEU A O 1
ATOM 812 N N . LEU A 1 110 ? 3.763 7.864 3.662 1.00 93.94 110 LEU A N 1
ATOM 813 C CA . LEU A 1 110 ? 2.643 6.940 3.501 1.00 93.94 110 LEU A CA 1
ATOM 814 C C . LEU A 1 110 ? 2.543 5.952 4.667 1.00 93.94 110 LEU A C 1
ATOM 816 O O . LEU A 1 110 ? 1.469 5.797 5.236 1.00 93.94 110 LEU A O 1
ATOM 820 N N . LEU A 1 111 ? 3.658 5.329 5.064 1.00 93.81 111 LEU A N 1
ATOM 821 C CA . LEU A 1 111 ? 3.665 4.384 6.183 1.00 93.81 111 LEU A CA 1
ATOM 822 C C . LEU A 1 111 ? 3.262 5.060 7.500 1.00 93.81 111 LEU A C 1
ATOM 824 O O . LEU A 1 111 ? 2.444 4.525 8.243 1.00 93.81 111 LEU A O 1
ATOM 828 N N . LYS A 1 112 ? 3.808 6.249 7.783 1.00 93.81 112 LYS A N 1
ATOM 829 C CA . LYS A 1 112 ? 3.466 7.012 8.994 1.00 93.81 112 LYS A CA 1
ATOM 830 C C . LYS A 1 112 ? 2.004 7.441 8.994 1.00 93.81 112 LYS A C 1
ATOM 832 O O . LYS A 1 112 ? 1.343 7.326 10.019 1.00 93.81 112 LYS A O 1
ATOM 837 N N . PHE A 1 113 ? 1.506 7.899 7.850 1.00 94.62 113 PHE A N 1
ATOM 838 C CA . PHE A 1 113 ? 0.104 8.247 7.678 1.00 94.62 113 PHE A CA 1
ATOM 839 C C . PHE A 1 113 ? -0.794 7.029 7.903 1.00 94.62 113 PHE A C 1
ATOM 841 O O . PHE A 1 113 ? -1.741 7.126 8.670 1.00 94.62 113 PHE A O 1
ATOM 848 N N . LEU A 1 114 ? -0.477 5.873 7.317 1.00 95.25 114 LEU A N 1
ATOM 849 C CA . LEU A 1 114 ? -1.290 4.668 7.472 1.00 95.25 114 LEU A CA 1
ATOM 850 C C . LEU A 1 114 ? -1.302 4.159 8.918 1.00 95.25 114 LEU A C 1
ATOM 852 O O . LEU A 1 114 ? -2.358 3.806 9.429 1.00 95.25 114 LEU A O 1
ATOM 856 N N . LEU A 1 115 ? -0.156 4.160 9.598 1.00 95.19 115 LEU A N 1
ATOM 857 C CA . LEU A 1 115 ? -0.092 3.744 11.000 1.00 95.19 115 LEU A CA 1
ATOM 858 C C . LEU A 1 115 ? -0.839 4.716 11.916 1.00 95.19 115 LEU A C 1
ATOM 860 O O . LEU A 1 115 ? -1.575 4.278 12.795 1.00 95.19 115 LEU A O 1
ATOM 864 N N . LEU A 1 116 ? -0.682 6.024 11.706 1.00 95.81 116 LEU A N 1
ATOM 865 C CA . LEU A 1 116 ? -1.294 7.027 12.571 1.00 95.81 116 LEU A CA 1
ATOM 866 C C . LEU A 1 116 ? -2.788 7.209 12.280 1.00 95.81 116 LEU A C 1
ATOM 868 O O . LEU A 1 116 ? -3.602 7.128 13.193 1.00 95.81 116 LEU A O 1
ATOM 872 N N . ALA A 1 117 ? -3.160 7.428 11.019 1.00 95.00 117 ALA A N 1
ATOM 873 C CA . ALA A 1 117 ? -4.548 7.633 10.614 1.00 95.00 117 ALA A CA 1
ATOM 874 C C . ALA A 1 117 ? -5.334 6.318 10.597 1.00 95.00 117 ALA A C 1
ATOM 876 O O . ALA A 1 117 ? -6.459 6.278 11.084 1.00 95.00 117 ALA A O 1
ATOM 877 N N . GLY A 1 118 ? -4.746 5.231 10.091 1.00 94.25 118 GLY A N 1
ATOM 878 C CA . GLY A 1 118 ? -5.385 3.913 10.097 1.00 94.25 118 GLY A CA 1
ATOM 879 C C . GLY A 1 118 ? -5.475 3.323 11.504 1.00 94.25 118 GLY A C 1
ATOM 880 O O . GLY A 1 118 ? -6.547 2.887 11.914 1.00 94.25 118 GLY A O 1
ATOM 881 N N . GLY A 1 119 ? -4.387 3.376 12.280 1.00 95.56 119 GLY A N 1
ATOM 882 C CA . GLY A 1 119 ? -4.395 2.936 13.679 1.00 95.56 119 GLY A CA 1
ATOM 883 C C . GLY A 1 119 ? -5.311 3.793 14.555 1.00 95.56 119 GLY A C 1
ATOM 884 O O . GLY A 1 119 ? -6.124 3.257 15.305 1.00 95.56 119 GLY A O 1
ATOM 885 N N . GLY A 1 120 ? -5.250 5.120 14.410 1.00 95.56 120 GLY A N 1
ATOM 886 C CA . GLY A 1 120 ? -6.146 6.045 15.106 1.00 95.56 120 GLY A CA 1
ATOM 887 C C . GLY A 1 120 ? -7.612 5.845 14.720 1.00 95.56 120 GLY A C 1
ATOM 888 O O . GLY A 1 120 ? -8.471 5.810 15.597 1.00 95.56 120 GLY A O 1
ATOM 889 N N . GLY A 1 121 ? -7.896 5.634 13.433 1.00 96.19 121 GLY A N 1
ATOM 890 C CA . GLY A 1 121 ? -9.236 5.330 12.935 1.00 96.19 121 GLY A CA 1
ATOM 891 C C . GLY A 1 121 ? -9.791 4.025 13.501 1.00 96.19 121 GLY A C 1
ATOM 892 O O . GLY A 1 121 ? -10.952 3.987 13.898 1.00 96.19 121 GLY A O 1
ATOM 893 N N . LEU A 1 122 ? -8.963 2.982 13.614 1.00 93.81 122 LEU A N 1
ATOM 894 C CA . LEU A 1 122 ? -9.370 1.709 14.211 1.00 93.81 122 LEU A CA 1
ATOM 895 C C . LEU A 1 122 ? -9.707 1.858 15.699 1.00 93.81 122 LEU A C 1
ATOM 897 O O . LEU A 1 122 ? -10.748 1.377 16.141 1.00 93.81 122 LEU A O 1
ATOM 901 N N . VAL A 1 123 ? -8.854 2.543 16.464 1.00 95.62 123 VAL A N 1
ATOM 902 C CA . VAL A 1 123 ? -9.102 2.792 17.893 1.00 95.62 123 VAL A CA 1
ATOM 903 C C . VAL A 1 123 ? -10.353 3.646 18.081 1.00 95.62 123 VAL A C 1
ATOM 905 O O . VAL A 1 123 ? -11.180 3.334 18.933 1.00 95.62 123 VAL A O 1
ATOM 908 N N . TYR A 1 124 ? -10.523 4.687 17.265 1.00 95.94 124 TYR A N 1
ATOM 909 C CA . TYR A 1 124 ? -11.687 5.567 17.318 1.00 95.94 124 TYR A CA 1
ATOM 910 C C . TYR A 1 124 ? -12.988 4.839 16.961 1.00 95.94 124 TYR A C 1
ATOM 912 O O . TYR A 1 124 ? -13.982 4.971 17.672 1.00 95.94 124 TYR A O 1
ATOM 920 N N . ALA A 1 125 ? -12.990 4.049 15.887 1.00 94.00 125 ALA A N 1
ATOM 921 C CA . ALA A 1 125 ? -14.153 3.263 15.494 1.00 94.00 125 ALA A CA 1
ATOM 922 C C . ALA A 1 125 ? -14.481 2.187 16.539 1.00 94.00 125 ALA A C 1
ATOM 924 O O . ALA A 1 125 ? -15.649 1.977 16.850 1.00 94.00 125 ALA A O 1
ATOM 925 N N . GLY A 1 126 ? -13.460 1.546 17.117 1.00 90.50 126 GLY A N 1
ATOM 926 C CA . GLY A 1 126 ? -13.633 0.553 18.174 1.00 90.50 126 GLY A CA 1
ATOM 927 C C . GLY A 1 126 ? -14.204 1.141 19.465 1.00 90.50 126 GLY A C 1
ATOM 928 O O . GLY A 1 126 ? -15.073 0.524 20.075 1.00 90.50 126 GLY A O 1
ATOM 929 N N . SER A 1 127 ? -13.765 2.338 19.871 1.00 90.62 127 SER A N 1
ATOM 930 C CA . SER A 1 127 ? -14.254 2.991 21.094 1.00 90.62 127 SER A CA 1
ATOM 931 C C . SER A 1 127 ? -15.637 3.625 20.945 1.00 90.62 127 SER A C 1
ATOM 933 O O . SER A 1 127 ? -16.377 3.688 21.922 1.00 90.62 127 SER A O 1
ATOM 935 N N . ASN A 1 128 ? -16.005 4.068 19.740 1.00 91.25 128 ASN A N 1
ATOM 936 C CA . ASN A 1 128 ? -17.320 4.652 19.449 1.00 91.25 128 ASN A CA 1
ATOM 937 C C . ASN A 1 128 ? -18.321 3.637 18.881 1.00 91.25 128 ASN A C 1
ATOM 939 O O . ASN A 1 128 ? -19.409 4.018 18.446 1.00 91.25 128 ASN A O 1
ATOM 943 N N . ALA A 1 129 ? -17.975 2.349 18.857 1.00 91.06 129 ALA A N 1
ATOM 944 C CA . ALA A 1 129 ? -18.883 1.323 18.382 1.00 91.06 129 ALA A CA 1
ATOM 945 C C . ALA A 1 129 ? -20.099 1.213 19.310 1.00 91.06 129 ALA A C 1
ATOM 947 O O . ALA A 1 129 ? -19.977 1.004 20.516 1.00 91.06 129 ALA A O 1
ATOM 948 N N . THR A 1 130 ? -21.295 1.331 18.742 1.00 87.62 130 THR A N 1
ATOM 949 C CA . THR A 1 130 ? -22.541 1.183 19.493 1.00 87.62 130 THR A CA 1
ATOM 950 C C . THR A 1 130 ? -22.779 -0.279 19.864 1.00 87.62 130 THR A C 1
ATOM 952 O O . THR A 1 130 ? -22.504 -1.180 19.067 1.00 87.62 130 THR A O 1
ATOM 955 N N . GLY A 1 131 ? -23.377 -0.516 21.035 1.00 83.69 131 GLY A N 1
ATOM 956 C CA . GLY A 1 131 ? -23.720 -1.856 21.530 1.00 83.69 131 GLY A CA 1
ATOM 957 C C . GLY A 1 131 ? -24.691 -2.651 20.646 1.00 83.69 131 GLY A C 1
ATOM 958 O O . GLY A 1 131 ? -24.797 -3.863 20.811 1.00 83.69 131 GLY A O 1
ATOM 959 N N . ASP A 1 132 ? -25.356 -1.986 19.698 1.00 85.75 132 ASP A N 1
ATOM 960 C CA . ASP A 1 132 ? -26.209 -2.618 18.684 1.00 85.75 132 ASP A CA 1
ATOM 961 C C . ASP A 1 132 ? -25.405 -3.199 17.508 1.00 85.75 132 ASP A C 1
ATOM 963 O O . ASP A 1 132 ? -25.835 -4.162 16.881 1.00 85.75 132 ASP A O 1
ATOM 967 N N . ILE A 1 133 ? -24.223 -2.638 17.221 1.00 89.00 133 ILE A N 1
ATOM 968 C CA . ILE A 1 133 ? -23.319 -3.106 16.155 1.00 89.00 133 ILE A CA 1
ATOM 969 C C . ILE A 1 133 ? -22.324 -4.115 16.727 1.00 89.00 133 ILE A C 1
ATOM 971 O O . ILE A 1 133 ? -22.096 -5.168 16.136 1.00 89.00 133 ILE A O 1
ATOM 975 N N . LEU A 1 134 ? -21.733 -3.799 17.884 1.00 89.56 134 LEU A N 1
ATOM 976 C CA . LEU A 1 134 ? -20.816 -4.678 18.601 1.00 89.56 134 LEU A CA 1
ATOM 977 C C . LEU A 1 134 ? -21.430 -5.065 19.956 1.00 89.56 134 LEU A C 1
ATOM 979 O O . LEU A 1 134 ? -21.259 -4.334 20.934 1.00 89.56 134 LEU A O 1
ATOM 983 N N . PRO A 1 135 ? -22.088 -6.238 20.061 1.00 88.75 135 PRO A N 1
ATOM 984 C CA . PRO A 1 135 ? -22.746 -6.680 21.296 1.00 88.75 135 PRO A CA 1
ATOM 985 C C . PRO A 1 135 ? -21.804 -6.784 22.498 1.00 88.75 135 PRO A C 1
ATOM 987 O O . PRO A 1 135 ? -22.223 -6.617 23.641 1.00 88.75 135 PRO A O 1
ATOM 990 N N . ILE A 1 136 ? -20.511 -7.007 22.246 1.00 90.38 136 ILE A N 1
ATOM 991 C CA . ILE A 1 136 ? -19.483 -7.043 23.289 1.00 90.38 136 ILE A CA 1
ATOM 992 C C . ILE A 1 136 ? -19.359 -5.710 24.044 1.00 90.38 136 ILE A C 1
ATOM 994 O O . ILE A 1 136 ? -19.023 -5.721 25.223 1.00 90.38 136 ILE A O 1
ATOM 998 N N . VAL A 1 137 ? -19.694 -4.579 23.407 1.00 89.00 137 VAL A N 1
ATOM 999 C CA . VAL A 1 137 ? -19.708 -3.253 24.051 1.00 89.00 137 VAL A CA 1
ATOM 1000 C C . VAL A 1 137 ? -20.884 -3.123 25.023 1.00 89.00 137 VAL A C 1
ATOM 1002 O O . VAL A 1 137 ? -20.763 -2.475 26.058 1.00 89.00 137 VAL A O 1
ATOM 1005 N N . ARG A 1 138 ? -22.021 -3.765 24.724 1.00 88.19 138 ARG A N 1
ATOM 1006 C CA . ARG A 1 138 ? -23.218 -3.766 25.583 1.00 88.19 138 ARG A CA 1
ATOM 1007 C C . ARG A 1 138 ? -23.068 -4.678 26.807 1.00 88.19 138 ARG A C 1
ATOM 1009 O O . ARG A 1 138 ? -23.704 -4.431 27.830 1.00 88.19 138 ARG A O 1
ATOM 1016 N N . GLY A 1 139 ? -22.251 -5.723 26.691 1.00 88.38 139 GLY A N 1
ATOM 1017 C CA . GLY A 1 139 ? -22.024 -6.707 27.745 1.00 88.38 139 GLY A CA 1
ATOM 1018 C C . GLY A 1 139 ? -23.186 -7.697 27.942 1.00 88.38 139 GLY A C 1
ATOM 1019 O O . GLY A 1 139 ? -24.248 -7.569 27.320 1.00 88.38 139 GLY A O 1
ATOM 1020 N N . PRO A 1 140 ? -22.989 -8.721 28.791 1.00 90.50 140 PRO A N 1
ATOM 1021 C CA . PRO A 1 140 ? -24.006 -9.727 29.078 1.00 90.50 140 PRO A CA 1
ATOM 1022 C C . PRO A 1 140 ? -25.178 -9.109 29.850 1.00 90.50 140 PRO A C 1
ATOM 1024 O O . PRO A 1 140 ? -24.989 -8.421 30.846 1.00 90.50 140 PRO A O 1
ATOM 1027 N N . GLN A 1 141 ? -26.401 -9.364 29.385 1.00 87.88 141 GLN A N 1
ATOM 1028 C CA . GLN A 1 141 ? -27.632 -8.856 30.011 1.00 87.88 141 GLN A CA 1
ATOM 1029 C C . GLN A 1 141 ? -28.276 -9.868 30.968 1.00 87.88 141 GLN A C 1
ATOM 1031 O O . GLN A 1 141 ? -29.120 -9.511 31.782 1.00 87.88 141 GLN A O 1
ATOM 1036 N N . GLN A 1 142 ? -27.909 -11.143 30.847 1.00 89.62 142 GLN A N 1
ATOM 1037 C CA . GLN A 1 142 ? -28.456 -12.233 31.648 1.00 89.62 142 GLN A CA 1
ATOM 1038 C C . GLN A 1 142 ? -27.493 -12.599 32.780 1.00 89.62 142 GLN A C 1
ATOM 1040 O O . GLN A 1 142 ? -26.280 -12.417 32.620 1.00 89.62 142 GLN A O 1
ATOM 1045 N N . PRO A 1 143 ? -28.005 -13.120 33.912 1.00 87.50 143 PRO A N 1
ATOM 1046 C CA . PRO A 1 143 ? -27.141 -13.626 34.962 1.00 87.50 143 PRO A CA 1
ATOM 1047 C C . PRO A 1 143 ? -26.251 -14.747 34.402 1.00 87.50 143 PRO A C 1
ATOM 1049 O O . PRO A 1 143 ? -26.706 -15.543 33.576 1.00 87.50 143 PRO A O 1
ATOM 1052 N N . PRO A 1 144 ? -24.981 -14.805 34.824 1.00 87.69 144 PRO A N 1
ATOM 1053 C CA . PRO A 1 144 ? -24.057 -15.835 34.376 1.00 87.69 144 PRO A CA 1
ATOM 1054 C C . PRO A 1 144 ? -24.572 -17.227 34.751 1.00 87.69 144 PRO A C 1
ATOM 1056 O O . PRO A 1 144 ? -25.110 -17.444 35.838 1.00 87.69 144 PRO A O 1
ATOM 1059 N N . VAL A 1 145 ? -24.388 -18.181 33.841 1.00 87.69 145 VAL A N 1
ATOM 1060 C CA . VAL A 1 145 ? -24.694 -19.587 34.106 1.00 87.69 145 VAL A CA 1
ATOM 1061 C C . VAL A 1 145 ? -23.623 -20.142 35.041 1.00 87.69 145 VAL A C 1
ATOM 1063 O O . VAL A 1 145 ? -22.433 -19.999 34.767 1.00 87.69 145 VAL A O 1
ATOM 1066 N N . LEU A 1 146 ? -24.049 -20.775 36.137 1.00 87.19 146 LEU A N 1
ATOM 1067 C CA . LEU A 1 146 ? -23.139 -21.418 37.082 1.00 87.19 146 LEU A CA 1
ATOM 1068 C C . LEU A 1 146 ? -22.397 -22.569 36.395 1.00 87.19 146 LEU A C 1
ATOM 1070 O O . LEU A 1 146 ? -23.003 -23.440 35.767 1.00 87.19 146 LEU A O 1
ATOM 1074 N N . GL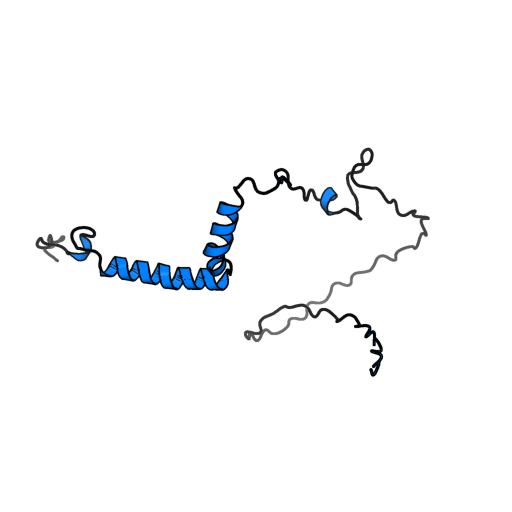Y A 1 147 ? -21.077 -22.575 36.538 1.00 88.44 147 GLY A N 1
ATOM 1075 C CA . GLY A 1 147 ? -20.228 -23.677 36.122 1.00 88.44 147 GLY A CA 1
ATOM 1076 C C . GLY A 1 147 ? -20.357 -24.894 37.050 1.00 88.44 147 GLY A C 1
ATOM 1077 O O . GLY A 1 147 ? -21.042 -24.862 38.079 1.00 88.44 147 GLY A O 1
ATOM 1078 N N . PRO A 1 148 ? -19.674 -26.002 36.720 1.00 88.75 148 PRO A N 1
ATOM 1079 C CA . PRO A 1 148 ? -19.677 -27.204 37.545 1.00 88.75 148 PRO A CA 1
ATOM 1080 C C . PRO A 1 148 ? -19.231 -26.907 38.986 1.00 88.75 148 PRO A C 1
ATOM 1082 O O . PRO A 1 148 ? -18.226 -26.230 39.204 1.00 88.75 148 PRO A O 1
ATOM 1085 N N . ARG A 1 149 ? -19.944 -27.483 39.966 1.00 84.31 149 ARG A N 1
ATOM 1086 C CA . ARG A 1 149 ? -19.820 -27.214 41.419 1.00 84.31 149 ARG A CA 1
ATOM 1087 C C . ARG A 1 149 ? -20.411 -25.877 41.889 1.00 84.31 149 ARG A C 1
ATOM 1089 O O . ARG A 1 149 ? -19.941 -25.349 42.892 1.00 84.31 149 ARG A O 1
ATOM 1096 N N . GLU A 1 150 ? -21.423 -25.362 41.187 1.00 76.69 150 GLU A N 1
ATOM 1097 C CA . GLU A 1 150 ? -22.166 -24.144 41.565 1.00 76.69 150 GLU A CA 1
ATOM 1098 C C . GLU A 1 150 ? -21.270 -22.902 41.690 1.00 76.69 150 GLU A C 1
ATOM 1100 O O . GLU A 1 150 ? -21.534 -21.988 42.469 1.00 76.69 150 GLU A O 1
ATOM 1105 N N . LYS A 1 151 ? -20.178 -22.873 40.921 1.00 73.50 151 LYS A N 1
ATOM 1106 C CA . LYS A 1 151 ? -19.236 -21.755 40.914 1.00 73.50 151 LYS A CA 1
ATOM 1107 C C . LYS A 1 151 ? -19.509 -20.838 39.734 1.00 73.50 151 LYS A C 1
ATOM 1109 O O . LYS A 1 151 ? -19.762 -21.313 38.630 1.00 73.50 151 LYS A O 1
ATOM 1114 N N . LEU A 1 152 ? -19.421 -19.539 39.996 1.00 67.25 152 LEU A N 1
ATOM 1115 C CA . LEU A 1 152 ? -19.206 -18.516 38.976 1.00 67.25 152 LEU A CA 1
ATOM 1116 C C . LEU A 1 152 ? -17.777 -18.605 38.431 1.00 67.25 152 LEU A C 1
ATOM 1118 O O . LEU A 1 152 ? -16.871 -18.940 39.233 1.00 67.25 152 LEU A O 1
#

Radius of gyration: 35.24 Å; chains: 1; bounding box: 81×78×77 Å

Secondary structure (DSSP, 8-state):
------------PPPPP------------PPPP--PPP--------------------TTSTT----SS-HHHHTT---SS---PPP-S-HHHHHHHHHHHGGG-SHHHHHHHIIIIIHHHHHHHHHT--TTT-HHHH---SPPPPBTTTB-

pLDDT: mean 74.57, std 19.68, range [36.62, 96.19]

Sequence (152 aa):
MAMAALTAATTTATAAHVHGLCSSSSGFNGRKLSVALPRVCAPATSKRKRAGGVAVAKYGEKSIYFDLEDISNTTGAWDLYGSDTPSPYNPLQSKFFETFAKPFTKRGLLLKFLLLAGGGGLVYAGSNATGDILPIVRGPQQPPVLGPREKL

Organism: Picea sitchensis (NCBI:txid3332)